Protein AF-A0A0M2SJK6-F1 (afdb_monomer)

pLDDT: mean 90.4, std 13.61, range [40.0, 98.69]

Solvent-accessible surface area (backbone atoms only — not comparable to full-atom values): 7845 Å² total; per-residue (Å²): 129,57,71,67,59,53,51,45,52,53,52,52,53,51,47,41,54,53,48,47,46,62,42,48,50,44,68,74,33,74,59,53,41,44,54,41,44,38,75,79,41,68,85,57,52,74,69,60,34,54,50,50,30,52,51,50,49,53,52,50,35,53,53,32,54,48,52,36,51,51,50,54,54,28,50,54,37,33,74,71,52,37,69,67,29,48,55,51,42,45,52,51,41,51,52,48,48,59,53,41,54,62,52,49,71,50,35,78,92,43,40,68,62,43,55,54,47,44,54,48,40,53,51,47,49,52,53,65,68,37,89,69,66,73,56,64,82,62,78,80,64,83,118

Structure (mmCIF, N/CA/C/O backbone):
data_AF-A0A0M2SJK6-F1
#
_entry.id   AF-A0A0M2SJK6-F1
#
loop_
_atom_site.group_PDB
_atom_site.id
_atom_site.type_symbol
_atom_site.label_atom_id
_atom_site.label_alt_id
_atom_site.label_comp_id
_atom_site.label_asym_id
_atom_site.label_entity_id
_atom_site.label_seq_id
_atom_site.pdbx_PDB_ins_code
_atom_site.Cartn_x
_atom_site.Cartn_y
_atom_site.Cartn_z
_atom_site.occupancy
_atom_site.B_iso_or_equiv
_atom_site.auth_seq_id
_atom_site.auth_comp_id
_atom_site.auth_asym_id
_atom_site.auth_atom_id
_atom_site.pdbx_PDB_model_num
ATOM 1 N N . MET A 1 1 ? -8.063 -8.377 25.171 1.00 64.81 1 MET A N 1
ATOM 2 C CA . MET A 1 1 ? -8.474 -7.518 24.033 1.00 64.81 1 MET A CA 1
ATOM 3 C C . MET A 1 1 ? -9.761 -8.060 23.431 1.00 64.81 1 MET A C 1
ATOM 5 O O . MET A 1 1 ? -9.846 -9.279 23.298 1.00 64.81 1 MET A O 1
ATOM 9 N N . PRO A 1 2 ? -10.730 -7.203 23.062 1.00 78.50 2 PRO A N 1
ATOM 10 C CA . PRO A 1 2 ? -11.916 -7.621 22.313 1.00 78.50 2 PRO A CA 1
ATOM 11 C C . PRO A 1 2 ? -11.537 -8.386 21.036 1.00 78.50 2 PRO A C 1
ATOM 13 O O . PRO A 1 2 ? -10.489 -8.118 20.441 1.00 78.50 2 PRO A O 1
ATOM 16 N N . ALA A 1 3 ? -12.373 -9.336 20.606 1.00 83.12 3 ALA A N 1
ATOM 17 C CA . ALA A 1 3 ? -12.139 -10.104 19.378 1.00 83.12 3 ALA A CA 1
ATOM 18 C C . ALA A 1 3 ? -11.994 -9.188 18.149 1.00 83.12 3 ALA A C 1
ATOM 20 O O . ALA A 1 3 ? -11.087 -9.384 17.343 1.00 83.12 3 ALA A O 1
ATOM 21 N N . SER A 1 4 ? -12.800 -8.124 18.088 1.00 85.19 4 SER A N 1
ATOM 22 C CA . SER A 1 4 ? -12.730 -7.091 17.053 1.00 85.19 4 SER A CA 1
ATOM 23 C C . SER A 1 4 ? -11.358 -6.411 16.994 1.00 85.19 4 SER A C 1
ATOM 25 O O . SER A 1 4 ? -10.816 -6.249 15.907 1.00 85.19 4 SER A O 1
ATOM 27 N N . SER A 1 5 ? -10.746 -6.092 18.139 1.00 87.38 5 SER A N 1
ATOM 28 C CA . SER A 1 5 ? -9.411 -5.474 18.190 1.00 87.38 5 SER A CA 1
ATOM 29 C C . SER A 1 5 ? -8.292 -6.391 17.731 1.00 87.38 5 SER A C 1
ATOM 31 O O . SER A 1 5 ? -7.356 -5.930 17.085 1.00 87.38 5 SER A O 1
ATOM 33 N N . ARG A 1 6 ? -8.386 -7.691 18.026 1.00 91.25 6 ARG A N 1
ATOM 34 C CA . ARG A 1 6 ? -7.435 -8.672 17.487 1.00 91.25 6 ARG A CA 1
ATOM 35 C C . ARG A 1 6 ? -7.571 -8.788 15.973 1.00 91.25 6 ARG A C 1
ATOM 37 O O . ARG A 1 6 ? -6.566 -8.715 15.276 1.00 91.25 6 ARG A O 1
ATOM 44 N N . LEU A 1 7 ? -8.803 -8.893 15.475 1.00 94.44 7 LEU A N 1
ATOM 45 C CA . LEU A 1 7 ? -9.073 -8.970 14.041 1.00 94.44 7 LEU A CA 1
ATOM 46 C C . LEU A 1 7 ? -8.592 -7.715 13.301 1.00 94.44 7 LEU A C 1
ATOM 48 O O . LEU A 1 7 ? -7.954 -7.842 12.261 1.00 94.44 7 LEU A O 1
ATOM 52 N N . PHE A 1 8 ? -8.824 -6.521 13.854 1.00 94.94 8 PHE A N 1
ATOM 53 C CA . PHE A 1 8 ? -8.324 -5.265 13.290 1.00 94.94 8 PHE A CA 1
ATOM 54 C C . PHE A 1 8 ? -6.798 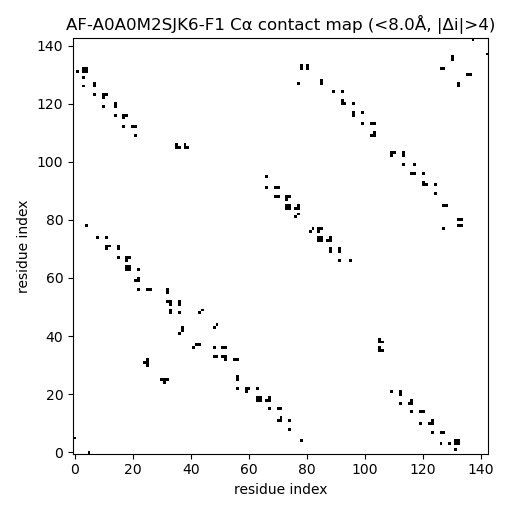-5.261 13.165 1.00 94.94 8 PHE A C 1
ATOM 56 O O . PHE A 1 8 ? -6.279 -4.959 12.096 1.00 94.94 8 PHE A O 1
ATOM 63 N N . ILE A 1 9 ? -6.077 -5.654 14.221 1.00 95.62 9 ILE A N 1
ATOM 64 C CA . ILE A 1 9 ? -4.608 -5.710 14.195 1.00 95.62 9 ILE A CA 1
ATOM 65 C C . ILE A 1 9 ? -4.114 -6.712 13.155 1.00 95.62 9 ILE A C 1
ATOM 67 O O . ILE A 1 9 ? -3.239 -6.374 12.365 1.00 95.62 9 ILE A O 1
ATOM 71 N N . ILE A 1 10 ? -4.681 -7.920 13.125 1.00 97.31 10 ILE A N 1
ATOM 72 C CA . ILE A 1 10 ? -4.303 -8.945 12.141 1.00 97.31 10 ILE A CA 1
ATOM 73 C C . ILE A 1 10 ? -4.538 -8.420 10.723 1.00 97.31 10 ILE A C 1
ATOM 75 O O . ILE A 1 10 ? -3.651 -8.500 9.881 1.00 97.31 10 ILE A O 1
ATOM 79 N N . THR A 1 11 ? -5.699 -7.815 10.478 1.00 97.50 11 THR A N 1
ATOM 80 C CA . THR A 1 11 ? -6.054 -7.258 9.168 1.00 97.50 11 THR A CA 1
ATOM 81 C C . THR A 1 11 ? -5.116 -6.110 8.773 1.00 97.50 11 THR A C 1
ATOM 83 O O . THR A 1 11 ? -4.688 -6.032 7.625 1.00 97.50 11 THR A O 1
ATOM 86 N N . ALA A 1 12 ? -4.726 -5.252 9.721 1.00 97.75 12 ALA A N 1
ATOM 87 C CA . ALA A 1 12 ? -3.771 -4.170 9.487 1.00 97.75 12 ALA A CA 1
ATOM 88 C C . ALA A 1 12 ? -2.369 -4.703 9.161 1.00 97.75 12 ALA A C 1
ATOM 90 O O . ALA A 1 12 ? -1.708 -4.180 8.268 1.00 97.75 12 ALA A O 1
ATOM 91 N N . LEU A 1 13 ? -1.926 -5.766 9.837 1.00 98.25 13 LEU A N 1
ATOM 92 C CA . LEU A 1 13 ? -0.658 -6.432 9.531 1.00 98.25 13 LEU A CA 1
ATOM 93 C C . LEU A 1 13 ? -0.682 -7.076 8.143 1.00 98.25 13 LEU A C 1
ATOM 95 O O . LEU A 1 13 ? 0.264 -6.899 7.381 1.00 98.25 13 LEU A O 1
ATOM 99 N N . VAL A 1 14 ? -1.773 -7.757 7.785 1.00 98.44 14 VAL A N 1
ATOM 100 C CA . VAL A 1 14 ? -1.964 -8.305 6.434 1.00 98.44 14 VAL A CA 1
ATOM 101 C C . VAL A 1 14 ? -1.895 -7.193 5.390 1.00 98.44 14 VAL A C 1
ATOM 103 O O . VAL A 1 14 ? -1.194 -7.349 4.397 1.00 98.44 14 VAL A O 1
ATOM 106 N N . LEU A 1 15 ? -2.539 -6.046 5.628 1.00 98.44 15 LEU A N 1
ATOM 107 C CA . LEU A 1 15 ? -2.453 -4.905 4.717 1.00 98.44 15 LEU A CA 1
ATOM 108 C C . LEU A 1 15 ? -1.015 -4.404 4.536 1.00 98.44 15 LEU A C 1
ATOM 110 O O . LEU A 1 15 ? -0.591 -4.136 3.416 1.00 98.44 15 LEU A O 1
ATOM 114 N N . ILE A 1 16 ? -0.262 -4.280 5.629 1.00 98.38 16 ILE A N 1
ATOM 115 C CA . ILE A 1 16 ? 1.140 -3.844 5.585 1.00 98.38 16 ILE A CA 1
ATOM 116 C C . ILE A 1 16 ? 1.980 -4.816 4.747 1.00 98.38 16 ILE A C 1
ATOM 118 O O . ILE A 1 16 ? 2.812 -4.374 3.958 1.00 98.38 16 ILE A O 1
ATOM 122 N N . LEU A 1 17 ? 1.740 -6.124 4.872 1.00 98.25 17 LEU A N 1
ATOM 123 C CA . LEU A 1 17 ? 2.398 -7.131 4.036 1.00 98.25 17 LEU A CA 1
ATOM 124 C C . LEU A 1 17 ? 1.982 -7.012 2.564 1.00 98.25 17 LEU A C 1
ATOM 126 O O . LEU A 1 17 ? 2.841 -7.078 1.689 1.00 98.25 17 LEU A O 1
ATOM 130 N N . LEU A 1 18 ? 0.697 -6.777 2.281 1.00 97.56 18 LEU A N 1
ATOM 131 C CA . LEU A 1 18 ? 0.210 -6.558 0.915 1.00 97.56 18 LEU A CA 1
ATOM 132 C C . LEU A 1 18 ? 0.857 -5.329 0.264 1.00 97.56 18 LEU A C 1
ATOM 134 O O . LEU A 1 18 ? 1.239 -5.396 -0.903 1.00 97.56 18 LEU A O 1
ATOM 138 N N . TYR A 1 19 ? 1.066 -4.240 1.010 1.00 97.44 19 TYR A N 1
ATOM 139 C CA . TYR A 1 19 ? 1.797 -3.076 0.500 1.00 97.44 19 TYR A CA 1
ATOM 140 C C . TYR A 1 19 ? 3.249 -3.387 0.127 1.00 97.44 19 TYR A C 1
ATOM 142 O O . TYR A 1 19 ? 3.791 -2.748 -0.770 1.00 97.44 19 TYR A O 1
ATOM 150 N N . ALA A 1 20 ? 3.889 -4.366 0.762 1.00 97.56 20 ALA A N 1
ATOM 151 C CA . ALA A 1 20 ? 5.250 -4.741 0.396 1.00 97.56 20 ALA A CA 1
ATOM 152 C C . ALA A 1 20 ? 5.316 -5.522 -0.929 1.00 97.56 20 ALA A C 1
ATOM 154 O O . ALA A 1 20 ? 6.359 -5.514 -1.579 1.00 97.56 20 ALA A O 1
ATOM 155 N N . LEU A 1 21 ? 4.226 -6.170 -1.360 1.00 96.38 21 LEU A N 1
ATOM 156 C CA . LEU A 1 21 ? 4.252 -7.071 -2.516 1.00 96.38 21 LEU A CA 1
ATOM 157 C C . LEU A 1 21 ? 4.639 -6.368 -3.817 1.00 96.38 21 LEU A C 1
ATOM 159 O O . LEU A 1 21 ? 5.531 -6.852 -4.503 1.00 96.38 21 LEU A O 1
ATOM 163 N N . VAL A 1 22 ? 4.028 -5.229 -4.159 1.00 94.56 22 VAL A N 1
ATOM 164 C CA . VAL A 1 22 ? 4.325 -4.547 -5.434 1.00 94.56 22 VAL A CA 1
ATOM 165 C C . VAL A 1 22 ? 5.789 -4.080 -5.510 1.00 94.56 22 VAL A C 1
ATOM 167 O O . VAL A 1 22 ? 6.454 -4.418 -6.491 1.00 94.56 22 VAL A O 1
ATOM 170 N N . PRO A 1 23 ? 6.350 -3.376 -4.504 1.00 95.94 23 PRO A N 1
ATOM 171 C CA . PRO A 1 23 ? 7.780 -3.072 -4.479 1.00 95.94 23 PRO A CA 1
ATOM 172 C C . PRO A 1 23 ? 8.663 -4.319 -4.587 1.00 95.94 23 PRO A C 1
ATOM 174 O O . PRO A 1 23 ? 9.612 -4.322 -5.365 1.00 95.94 23 PRO A O 1
ATOM 177 N N . LEU A 1 24 ? 8.340 -5.393 -3.856 1.00 97.19 24 LEU A N 1
ATOM 178 C CA . LEU A 1 24 ? 9.114 -6.636 -3.908 1.00 97.19 24 LEU A CA 1
ATOM 179 C C . LEU A 1 24 ? 9.065 -7.288 -5.292 1.00 97.19 24 LEU A C 1
ATOM 181 O O . LEU A 1 24 ? 10.099 -7.740 -5.770 1.00 97.19 24 LEU A O 1
ATOM 185 N N . MET A 1 25 ? 7.912 -7.282 -5.966 1.00 95.38 25 MET A N 1
ATOM 186 C CA . MET A 1 25 ? 7.789 -7.758 -7.347 1.00 95.38 25 MET A CA 1
ATOM 187 C C . MET A 1 25 ? 8.683 -6.952 -8.295 1.00 95.38 25 MET A C 1
ATOM 189 O O . MET A 1 25 ? 9.406 -7.538 -9.092 1.00 95.38 25 MET A O 1
ATOM 193 N N . LEU A 1 26 ? 8.686 -5.618 -8.182 1.00 95.00 26 LEU A N 1
ATOM 194 C CA . LEU A 1 26 ? 9.513 -4.741 -9.022 1.00 95.00 26 LEU A CA 1
ATOM 195 C C . LEU A 1 26 ? 11.023 -4.849 -8.743 1.00 95.00 26 LEU A C 1
ATOM 197 O O . LEU A 1 26 ? 11.837 -4.531 -9.613 1.00 95.00 26 LEU A O 1
ATOM 201 N N . LEU A 1 27 ? 11.401 -5.231 -7.521 1.00 94.19 27 LEU A N 1
ATOM 202 C CA . LEU A 1 27 ? 12.793 -5.464 -7.132 1.00 94.19 27 LEU A CA 1
ATOM 203 C C . LEU A 1 27 ? 13.273 -6.867 -7.524 1.00 94.19 27 LEU A C 1
ATOM 205 O O . LEU A 1 27 ? 14.435 -7.020 -7.887 1.00 94.19 27 LEU A O 1
ATOM 209 N N . ALA A 1 28 ? 12.394 -7.870 -7.457 1.00 95.38 28 ALA A N 1
ATOM 210 C CA . ALA A 1 28 ? 12.703 -9.254 -7.808 1.00 95.38 28 ALA A CA 1
ATOM 211 C C . ALA A 1 28 ? 12.736 -9.486 -9.325 1.00 95.38 28 ALA A C 1
ATOM 213 O O . ALA A 1 28 ? 13.558 -10.264 -9.802 1.00 95.38 28 ALA A O 1
ATOM 214 N N . ASP A 1 29 ? 11.871 -8.802 -10.078 1.00 93.75 29 ASP A N 1
ATOM 215 C CA . ASP A 1 29 ? 11.847 -8.837 -11.538 1.00 93.75 29 ASP A CA 1
ATOM 216 C C . ASP A 1 29 ? 12.226 -7.463 -12.095 1.00 93.75 29 ASP A C 1
ATOM 218 O O . ASP A 1 29 ? 11.431 -6.516 -12.128 1.00 93.75 29 ASP A O 1
ATOM 222 N N . SER A 1 30 ? 13.476 -7.354 -12.550 1.00 81.62 30 SER A N 1
ATOM 223 C CA . SER A 1 30 ? 14.000 -6.107 -13.091 1.00 81.62 30 SER A CA 1
ATOM 224 C C . SER A 1 30 ? 13.270 -5.651 -14.358 1.00 81.62 30 SER A C 1
ATOM 226 O O . SER A 1 30 ? 13.189 -4.436 -14.562 1.00 81.62 30 SER A O 1
ATOM 228 N N . SER A 1 31 ? 12.707 -6.589 -15.129 1.00 92.81 31 SER A N 1
ATOM 229 C CA . SER A 1 31 ? 12.037 -6.378 -16.419 1.00 92.81 31 SER A CA 1
ATOM 230 C C . SER A 1 31 ? 10.552 -6.026 -16.292 1.00 92.81 31 SER A C 1
ATOM 232 O O . SER A 1 31 ? 9.966 -5.441 -17.208 1.00 92.81 31 SER A O 1
ATOM 234 N N . LEU A 1 32 ? 9.935 -6.311 -15.140 1.00 93.94 32 LEU A N 1
ATOM 235 C CA . LEU A 1 32 ? 8.527 -6.000 -14.889 1.00 93.94 32 LEU A CA 1
ATOM 236 C C . LEU A 1 32 ? 8.252 -4.496 -15.010 1.00 93.94 32 LEU A C 1
ATOM 238 O O . LEU A 1 32 ? 7.286 -4.092 -15.655 1.00 93.94 32 LEU A O 1
ATOM 242 N N . ALA A 1 33 ? 9.113 -3.660 -14.423 1.00 93.31 33 ALA A N 1
ATOM 243 C CA . ALA A 1 33 ? 8.978 -2.205 -14.508 1.00 93.31 33 ALA A CA 1
ATOM 244 C C . ALA A 1 33 ? 9.017 -1.716 -15.964 1.00 93.31 33 ALA A C 1
ATOM 246 O O . ALA A 1 33 ? 8.160 -0.935 -16.371 1.00 93.31 33 ALA A O 1
ATOM 247 N N . GLU A 1 34 ? 9.973 -2.212 -16.752 1.00 94.44 34 GLU A N 1
ATOM 248 C CA . GLU A 1 34 ? 10.118 -1.867 -18.170 1.00 94.44 34 GLU A CA 1
ATOM 249 C C . GLU A 1 34 ? 8.888 -2.306 -18.968 1.00 94.44 34 GLU A C 1
ATOM 251 O O . GLU A 1 34 ? 8.321 -1.505 -19.705 1.00 94.44 34 GLU A O 1
ATOM 256 N N . THR A 1 35 ? 8.397 -3.525 -18.736 1.00 94.31 35 THR A N 1
ATOM 257 C CA . THR A 1 35 ? 7.191 -4.061 -19.386 1.00 94.31 35 THR A CA 1
ATOM 258 C C . THR A 1 35 ? 5.957 -3.196 -19.108 1.00 94.31 35 THR A C 1
ATOM 260 O O . THR A 1 35 ? 5.194 -2.867 -20.019 1.00 94.31 35 THR A O 1
ATOM 263 N N . LEU A 1 36 ? 5.756 -2.791 -17.849 1.00 93.25 36 LEU A N 1
ATOM 264 C CA . LEU A 1 36 ? 4.633 -1.934 -17.454 1.00 93.25 36 LEU A CA 1
ATOM 265 C C . LEU A 1 36 ? 4.745 -0.520 -18.048 1.00 93.25 36 LEU A C 1
ATOM 267 O O . LEU A 1 36 ? 3.730 0.073 -18.426 1.00 93.25 36 LEU A O 1
ATOM 271 N N . ILE A 1 37 ? 5.966 0.014 -18.152 1.00 93.69 37 ILE A N 1
ATOM 272 C CA . ILE A 1 37 ? 6.233 1.314 -18.778 1.00 93.69 37 ILE A CA 1
ATOM 273 C C . ILE A 1 37 ? 5.968 1.236 -20.282 1.00 93.69 37 ILE A C 1
ATOM 275 O O . ILE A 1 37 ? 5.167 2.019 -20.785 1.00 93.69 37 ILE A O 1
ATOM 279 N N . MET A 1 38 ? 6.556 0.265 -20.985 1.00 94.69 38 MET A N 1
ATOM 280 C CA . MET A 1 38 ? 6.432 0.109 -22.439 1.00 94.69 38 MET A CA 1
ATOM 281 C C . MET A 1 38 ? 4.986 -0.096 -22.894 1.00 94.69 38 MET A C 1
ATOM 283 O O . MET A 1 38 ? 4.619 0.338 -23.981 1.00 94.69 38 MET A O 1
ATOM 287 N N . LYS A 1 39 ? 4.126 -0.686 -22.054 1.00 90.75 39 LYS A N 1
ATOM 288 C CA . LYS A 1 39 ? 2.686 -0.786 -22.333 1.00 90.75 39 LYS A CA 1
ATOM 289 C C . LYS A 1 39 ? 2.019 0.585 -22.514 1.00 90.75 39 LYS A C 1
ATOM 291 O O . LYS A 1 39 ? 1.085 0.708 -23.299 1.00 90.75 39 LYS A O 1
ATOM 296 N N . ASN A 1 40 ? 2.463 1.590 -21.762 1.00 89.38 40 ASN A N 1
ATOM 297 C CA . ASN A 1 40 ? 1.874 2.932 -21.757 1.00 89.38 40 ASN A CA 1
ATOM 298 C C . ASN A 1 40 ? 2.726 3.958 -22.520 1.00 89.38 40 ASN A C 1
ATOM 300 O O . ASN A 1 40 ? 2.231 5.035 -22.843 1.00 89.38 40 ASN A O 1
ATOM 304 N N . ARG A 1 41 ? 4.005 3.641 -22.748 1.00 92.44 41 ARG A N 1
ATOM 305 C CA . ARG A 1 41 ? 5.032 4.488 -23.365 1.00 92.44 41 ARG A CA 1
ATOM 306 C C . ARG A 1 41 ? 5.955 3.655 -24.273 1.00 92.44 41 ARG A C 1
ATOM 308 O O . ARG A 1 41 ? 7.133 3.492 -23.948 1.00 92.44 41 ARG A O 1
ATOM 315 N N . PRO A 1 42 ? 5.434 3.063 -25.363 1.00 93.38 42 PRO A N 1
ATOM 316 C CA . PRO A 1 42 ? 6.213 2.193 -26.251 1.00 93.38 42 PRO A CA 1
ATOM 317 C C . PRO A 1 42 ? 7.345 2.920 -26.991 1.00 93.38 42 PRO A C 1
ATOM 319 O O . PRO A 1 42 ? 8.237 2.272 -27.528 1.00 93.38 42 PRO A O 1
ATOM 322 N N . GLU A 1 43 ? 7.313 4.252 -27.030 1.00 95.38 43 GLU A N 1
ATOM 323 C CA . GLU A 1 43 ? 8.342 5.100 -27.626 1.00 95.38 43 GLU A CA 1
ATOM 324 C C . GLU A 1 43 ? 9.660 5.129 -26.835 1.00 95.38 43 GLU A C 1
ATOM 326 O O . GLU A 1 43 ? 10.707 5.435 -27.404 1.00 95.38 43 GLU A O 1
ATOM 331 N N . LEU A 1 44 ? 9.628 4.809 -25.535 1.00 93.94 44 LEU A N 1
ATOM 332 C CA . LEU A 1 44 ? 10.816 4.836 -24.684 1.00 93.94 44 LEU A CA 1
ATOM 333 C C . LEU A 1 44 ? 11.728 3.646 -24.986 1.00 93.94 44 LEU A C 1
ATOM 335 O O . LEU A 1 44 ? 11.287 2.497 -25.019 1.00 93.94 44 LEU A O 1
ATOM 339 N N . SER A 1 45 ? 13.026 3.908 -25.136 1.00 94.31 45 SER A N 1
ATOM 340 C CA . SER A 1 45 ? 14.022 2.864 -25.388 1.00 94.31 45 SER A CA 1
ATOM 341 C C . SER A 1 45 ? 15.383 3.202 -24.772 1.00 94.31 45 SER A C 1
ATOM 343 O O . SER A 1 45 ? 15.620 4.313 -24.294 1.00 94.31 45 SER A O 1
ATOM 345 N N . GLY A 1 46 ? 16.280 2.212 -24.732 1.00 94.06 46 GLY A N 1
ATOM 346 C CA . GLY A 1 46 ? 17.661 2.394 -24.280 1.00 94.06 46 GLY A CA 1
ATOM 347 C C . GLY A 1 46 ? 17.773 3.001 -22.876 1.00 94.06 46 GLY A C 1
ATOM 348 O O . GLY A 1 46 ? 17.157 2.524 -21.922 1.00 94.06 46 GLY A O 1
ATOM 349 N N . SER A 1 47 ? 18.576 4.059 -22.747 1.00 95.44 47 SER A N 1
ATOM 350 C CA . SER A 1 47 ? 18.854 4.723 -21.468 1.00 95.44 47 SER A CA 1
ATOM 351 C C . SER A 1 47 ? 17.633 5.406 -20.850 1.00 95.44 47 SER A C 1
ATOM 353 O O . SER A 1 47 ? 17.529 5.471 -19.626 1.00 95.44 47 SER A O 1
ATOM 355 N N . GLU A 1 48 ? 16.701 5.903 -21.667 1.00 96.31 48 GLU A N 1
ATOM 356 C CA . GLU A 1 48 ? 15.492 6.576 -21.174 1.00 96.31 48 GLU A CA 1
ATOM 357 C C . GLU A 1 48 ? 14.560 5.582 -20.478 1.00 96.31 48 GLU A C 1
ATOM 359 O O . GLU A 1 48 ? 14.062 5.855 -19.384 1.00 96.31 48 GLU A O 1
ATOM 364 N N . LEU A 1 49 ? 14.387 4.395 -21.070 1.00 95.88 49 LEU A N 1
ATOM 365 C CA . LEU A 1 49 ? 13.599 3.316 -20.479 1.00 95.88 49 LEU A CA 1
ATOM 366 C C . LEU A 1 49 ? 14.222 2.820 -19.167 1.00 95.88 49 LEU A C 1
ATOM 368 O O . LEU A 1 49 ? 13.512 2.662 -18.173 1.00 95.88 49 LEU A O 1
ATOM 372 N N . GLN A 1 50 ? 15.546 2.640 -19.132 1.00 95.19 50 GLN A N 1
ATOM 373 C CA . GLN A 1 50 ? 16.259 2.229 -17.917 1.00 95.19 50 GLN A CA 1
ATOM 374 C C . GLN A 1 50 ? 16.104 3.257 -16.792 1.00 95.19 50 GLN A C 1
ATOM 376 O O . GLN A 1 50 ? 15.793 2.896 -15.654 1.00 95.19 50 GLN A O 1
ATOM 381 N N . PHE A 1 51 ? 16.267 4.546 -17.106 1.00 95.81 51 PHE A N 1
ATOM 382 C CA . PHE A 1 51 ? 16.060 5.620 -16.139 1.00 95.81 51 PHE A CA 1
ATOM 383 C C . PHE A 1 51 ? 14.620 5.628 -15.612 1.00 95.81 51 PHE A C 1
ATOM 385 O O . PHE A 1 51 ? 14.409 5.653 -14.397 1.00 95.81 51 PHE A O 1
ATOM 392 N N . ALA A 1 52 ? 13.628 5.542 -16.504 1.00 95.88 52 ALA A N 1
ATOM 393 C CA . ALA A 1 52 ? 12.220 5.500 -16.126 1.00 95.88 52 ALA A CA 1
ATOM 394 C C . ALA A 1 52 ? 11.900 4.287 -15.236 1.00 95.88 52 ALA A C 1
ATOM 396 O O . ALA A 1 52 ? 11.210 4.431 -14.226 1.00 95.88 52 ALA A O 1
ATOM 397 N N . ALA A 1 53 ? 12.446 3.109 -15.548 1.00 96.00 53 ALA A N 1
ATOM 398 C CA . ALA A 1 53 ? 12.270 1.903 -14.745 1.00 96.00 53 ALA A CA 1
ATOM 399 C C . ALA A 1 53 ? 12.842 2.062 -13.329 1.00 96.00 53 ALA A C 1
ATOM 401 O O . ALA A 1 53 ? 12.178 1.705 -12.353 1.00 96.00 53 ALA A O 1
ATOM 402 N N . VAL A 1 54 ? 14.039 2.640 -13.189 1.00 96.56 54 VAL A N 1
ATOM 403 C CA . VAL A 1 54 ? 14.638 2.937 -11.877 1.00 96.56 54 VAL A CA 1
ATOM 404 C C . VAL A 1 54 ? 13.797 3.959 -11.110 1.00 96.56 54 VAL A C 1
ATOM 406 O O . VAL A 1 54 ? 13.486 3.737 -9.938 1.00 96.56 54 VAL A O 1
ATOM 409 N N . ALA A 1 55 ? 13.369 5.040 -11.765 1.00 95.88 55 ALA A N 1
ATOM 410 C CA . ALA A 1 55 ? 12.534 6.066 -11.149 1.00 95.88 55 ALA A CA 1
ATOM 411 C C . ALA A 1 55 ? 11.202 5.490 -10.640 1.00 95.88 55 ALA A C 1
ATOM 413 O O . ALA A 1 55 ? 10.821 5.742 -9.496 1.00 95.88 55 ALA A O 1
ATOM 414 N N . VAL A 1 56 ? 10.530 4.654 -11.441 1.00 94.81 56 VAL A N 1
ATOM 415 C CA . VAL A 1 56 ? 9.291 3.967 -11.049 1.00 94.81 56 VAL A CA 1
ATOM 416 C C . VAL A 1 56 ? 9.526 3.045 -9.855 1.00 94.81 56 VAL A C 1
ATOM 418 O O . VAL A 1 56 ? 8.728 3.073 -8.918 1.00 94.81 56 VAL A O 1
ATOM 421 N N . LYS A 1 57 ? 10.618 2.269 -9.834 1.00 96.12 57 LYS A N 1
ATOM 422 C CA . LYS A 1 57 ? 10.966 1.399 -8.695 1.00 96.12 57 LYS A CA 1
ATOM 423 C C . LYS A 1 57 ? 11.143 2.203 -7.409 1.00 96.12 57 LYS A C 1
ATOM 4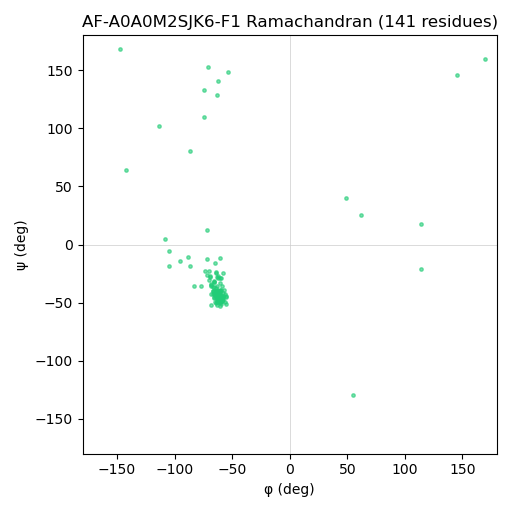25 O O . LYS A 1 57 ? 10.534 1.862 -6.394 1.00 96.12 57 LYS A O 1
ATOM 430 N N . ILE A 1 58 ? 11.925 3.283 -7.454 1.00 97.06 58 ILE A N 1
ATOM 431 C CA . ILE A 1 58 ? 12.187 4.143 -6.291 1.00 97.06 58 ILE A CA 1
ATOM 432 C C . ILE A 1 58 ? 10.891 4.796 -5.810 1.00 97.06 58 ILE A C 1
ATOM 434 O O . ILE A 1 58 ? 10.541 4.673 -4.637 1.00 97.06 58 ILE A O 1
ATOM 438 N N . PHE A 1 59 ? 10.154 5.445 -6.714 1.00 95.62 59 PHE A N 1
ATOM 439 C CA . PHE A 1 59 ? 8.917 6.145 -6.378 1.00 95.62 59 PHE A CA 1
ATOM 440 C C . PHE A 1 59 ? 7.868 5.191 -5.796 1.00 95.62 59 PHE A C 1
ATOM 442 O O . PHE A 1 59 ? 7.316 5.450 -4.726 1.00 95.62 59 PHE A O 1
ATOM 449 N N . THR A 1 60 ? 7.643 4.050 -6.455 1.00 95.19 60 THR A N 1
ATOM 450 C CA . THR A 1 60 ? 6.699 3.025 -5.992 1.00 95.19 60 THR A CA 1
ATOM 451 C C . THR A 1 60 ? 7.089 2.527 -4.607 1.00 95.19 60 THR A C 1
ATOM 453 O O . THR A 1 60 ? 6.246 2.496 -3.712 1.00 95.19 60 THR A O 1
ATOM 456 N N . THR A 1 61 ? 8.365 2.200 -4.397 1.00 97.12 61 THR A N 1
ATOM 457 C CA . THR A 1 61 ? 8.865 1.733 -3.098 1.00 97.12 61 THR A CA 1
ATOM 458 C C . THR A 1 61 ? 8.649 2.781 -2.008 1.00 97.12 61 THR A C 1
ATOM 460 O O . THR A 1 61 ? 8.103 2.461 -0.954 1.00 97.12 61 THR A O 1
ATOM 463 N N . ALA A 1 62 ? 8.997 4.043 -2.267 1.00 97.88 62 ALA A N 1
ATOM 464 C CA . ALA A 1 62 ? 8.843 5.129 -1.303 1.00 97.88 62 ALA A CA 1
ATOM 465 C C . ALA A 1 62 ? 7.377 5.344 -0.888 1.00 97.88 62 ALA A C 1
ATOM 467 O O . ALA A 1 62 ? 7.081 5.443 0.303 1.00 97.88 62 ALA A O 1
ATOM 468 N N . ILE A 1 63 ? 6.451 5.359 -1.852 1.00 96.69 63 ILE A N 1
ATOM 469 C CA . ILE A 1 63 ? 5.017 5.518 -1.577 1.00 96.69 63 ILE A CA 1
ATOM 470 C C . ILE A 1 63 ? 4.472 4.345 -0.755 1.00 96.69 63 ILE A C 1
ATOM 472 O O . ILE A 1 63 ? 3.738 4.561 0.210 1.00 96.69 63 ILE A O 1
ATOM 476 N N . HIS A 1 64 ? 4.851 3.107 -1.079 1.00 97.12 64 HIS A N 1
ATOM 477 C CA . HIS A 1 64 ? 4.389 1.942 -0.320 1.00 97.12 64 HIS A CA 1
ATOM 478 C C . HIS A 1 64 ? 4.953 1.938 1.104 1.00 97.12 64 HIS A C 1
ATOM 480 O O . HIS A 1 64 ? 4.195 1.723 2.048 1.00 97.12 64 HIS A O 1
ATOM 486 N N . LEU A 1 65 ? 6.237 2.266 1.291 1.00 98.25 65 LEU A N 1
ATOM 487 C CA . LEU A 1 65 ? 6.834 2.401 2.624 1.00 98.25 65 LEU A CA 1
ATOM 488 C C . LEU A 1 65 ? 6.143 3.488 3.457 1.00 98.25 65 LEU A C 1
ATOM 490 O O . LEU A 1 65 ? 5.888 3.283 4.646 1.00 98.25 65 LEU A O 1
ATOM 494 N N . LEU A 1 66 ? 5.778 4.614 2.837 1.00 98.25 66 LEU A N 1
ATOM 495 C CA . LEU A 1 66 ? 4.999 5.661 3.492 1.00 98.25 66 LEU A CA 1
ATOM 496 C C . LEU A 1 66 ? 3.637 5.131 3.962 1.00 98.25 66 LEU A C 1
ATOM 498 O O . LEU A 1 66 ? 3.284 5.302 5.129 1.00 98.25 66 LEU A O 1
ATOM 502 N N . PHE A 1 67 ? 2.885 4.449 3.093 1.00 98.06 67 PHE A N 1
ATOM 503 C CA . PHE A 1 67 ? 1.590 3.872 3.465 1.00 98.06 67 PHE A CA 1
ATOM 504 C C . PHE A 1 67 ? 1.712 2.779 4.529 1.00 98.06 67 PHE A C 1
ATOM 506 O O . PHE A 1 67 ? 0.873 2.729 5.431 1.00 98.06 67 PHE A O 1
ATOM 513 N N . MET A 1 68 ? 2.756 1.947 4.486 1.00 98.50 68 MET A N 1
ATOM 514 C CA . MET A 1 68 ? 3.054 0.962 5.530 1.00 98.50 68 MET A CA 1
ATOM 515 C C . MET A 1 68 ? 3.294 1.648 6.878 1.00 98.50 68 MET A C 1
ATOM 517 O O . MET A 1 68 ? 2.660 1.287 7.870 1.00 98.50 68 MET A O 1
ATOM 521 N N . GLY A 1 69 ? 4.153 2.671 6.909 1.00 98.62 69 GLY A N 1
ATOM 522 C CA . GLY A 1 69 ? 4.474 3.427 8.119 1.00 98.62 69 GLY A CA 1
ATOM 523 C C . GLY A 1 69 ? 3.259 4.148 8.704 1.00 98.62 69 GLY A C 1
ATOM 524 O O . GLY A 1 69 ? 2.965 3.999 9.892 1.00 98.62 69 GLY A O 1
ATOM 525 N N . LEU A 1 70 ? 2.504 4.869 7.866 1.00 98.56 70 LEU A N 1
ATOM 526 C CA . LEU A 1 70 ? 1.275 5.553 8.277 1.00 98.56 70 LEU A CA 1
ATOM 527 C C . LEU A 1 70 ? 0.226 4.564 8.787 1.00 98.56 70 LEU A C 1
ATOM 529 O O . LEU A 1 70 ? -0.354 4.787 9.847 1.00 98.56 70 LEU A O 1
ATOM 533 N N . THR A 1 71 ? 0.008 3.455 8.078 1.00 98.38 71 THR A N 1
ATOM 534 C CA . THR A 1 71 ? -0.967 2.433 8.480 1.00 98.38 71 THR A CA 1
ATOM 535 C C . THR A 1 71 ? -0.574 1.804 9.809 1.00 98.38 71 THR A C 1
ATOM 537 O O . THR A 1 71 ? -1.422 1.702 10.695 1.00 98.38 71 THR A O 1
ATOM 540 N N . ALA A 1 72 ? 0.697 1.440 9.997 1.00 98.56 72 ALA A N 1
ATOM 541 C CA . ALA A 1 72 ? 1.190 0.881 11.253 1.00 98.56 72 ALA A CA 1
ATOM 542 C C . ALA A 1 72 ? 1.004 1.867 12.415 1.00 98.56 72 ALA A C 1
ATOM 544 O O . ALA A 1 72 ? 0.380 1.540 13.429 1.00 98.56 72 ALA A O 1
ATOM 545 N N . TRP A 1 73 ? 1.488 3.099 12.250 1.00 98.69 73 TRP A N 1
ATOM 546 C CA . TRP A 1 73 ? 1.434 4.122 13.289 1.00 98.69 73 TRP A CA 1
ATOM 547 C C . TRP A 1 73 ? -0.003 4.506 13.659 1.00 98.69 73 TRP A C 1
ATOM 549 O O . TRP A 1 73 ? -0.368 4.500 14.839 1.00 98.69 73 TRP A O 1
ATOM 559 N N . LEU A 1 74 ? -0.848 4.785 12.664 1.00 98.06 74 LEU A N 1
ATOM 560 C CA . LEU A 1 74 ? -2.238 5.170 12.891 1.00 98.06 74 LEU A CA 1
ATOM 561 C C . LEU A 1 74 ? -3.070 4.008 13.438 1.00 98.06 74 LEU A C 1
ATOM 563 O O . LEU A 1 74 ? -3.915 4.243 14.299 1.00 98.06 74 LEU A O 1
ATOM 567 N N . SER A 1 75 ? -2.799 2.761 13.036 1.00 96.50 75 SER A N 1
ATOM 568 C CA . SER A 1 75 ? -3.448 1.578 13.623 1.00 96.50 75 SER A CA 1
ATOM 569 C C . SER A 1 75 ? -3.112 1.436 15.108 1.00 96.50 75 SER A C 1
ATOM 571 O O . SER A 1 75 ? -4.013 1.230 15.923 1.00 96.50 75 SER A O 1
ATOM 573 N N . ILE A 1 76 ? -1.844 1.630 15.497 1.00 95.94 76 ILE A N 1
ATOM 574 C CA . ILE A 1 76 ? -1.432 1.643 16.911 1.00 95.94 76 ILE A CA 1
ATOM 575 C C . ILE A 1 76 ? -2.176 2.747 17.676 1.00 95.94 76 ILE A C 1
ATOM 577 O O . ILE A 1 76 ? -2.707 2.503 18.763 1.00 95.94 76 ILE A O 1
ATOM 581 N N . MET A 1 77 ? -2.254 3.959 17.120 1.00 95.69 77 MET A N 1
ATOM 582 C CA . MET A 1 77 ? -2.942 5.082 17.768 1.00 95.69 77 MET A CA 1
ATOM 583 C C . MET A 1 77 ? -4.463 4.887 17.846 1.00 95.69 77 MET A C 1
ATOM 585 O O . MET A 1 77 ? -5.076 5.250 18.854 1.00 95.69 77 MET A O 1
ATOM 589 N N . ALA A 1 78 ? -5.069 4.262 16.836 1.00 93.38 78 ALA A N 1
ATOM 590 C CA . ALA A 1 78 ? -6.482 3.899 16.832 1.00 93.38 78 ALA A CA 1
ATOM 591 C C . ALA A 1 78 ? -6.796 2.852 17.914 1.00 93.38 78 ALA A C 1
ATOM 593 O O . ALA A 1 78 ? -7.754 3.025 18.670 1.00 93.38 78 ALA A O 1
ATOM 594 N N . VAL A 1 79 ? -5.949 1.825 18.073 1.00 91.81 79 VAL A N 1
ATOM 595 C CA . VAL A 1 79 ? -6.063 0.832 19.160 1.00 91.81 79 VAL A CA 1
ATOM 596 C C . VAL A 1 79 ? -5.892 1.486 20.535 1.00 91.81 79 VAL A C 1
ATOM 598 O O . VAL A 1 79 ? -6.615 1.152 21.473 1.00 91.81 79 VAL A O 1
ATOM 601 N N . ARG A 1 80 ? -5.021 2.498 20.649 1.00 90.50 80 ARG A N 1
ATOM 602 C CA . ARG A 1 80 ? -4.891 3.370 21.837 1.00 90.50 80 ARG A CA 1
ATOM 603 C C . ARG A 1 80 ? -6.059 4.357 22.018 1.00 90.50 80 ARG A C 1
ATOM 605 O O . ARG A 1 80 ? -5.960 5.280 22.823 1.00 90.50 80 ARG A O 1
ATOM 612 N N . ARG A 1 81 ? -7.166 4.175 21.290 1.00 88.19 81 ARG A N 1
ATOM 613 C CA . ARG A 1 81 ? -8.418 4.948 21.379 1.00 88.19 81 ARG A CA 1
ATOM 614 C C . ARG A 1 81 ? -8.280 6.440 21.060 1.00 88.19 81 ARG A C 1
ATOM 616 O O . ARG A 1 81 ? -9.103 7.250 21.486 1.00 88.19 81 ARG A O 1
ATOM 623 N N . ARG A 1 82 ? -7.276 6.837 20.272 1.00 91.31 82 ARG A N 1
ATOM 624 C CA . ARG A 1 82 ? -7.170 8.219 19.786 1.00 91.31 82 ARG A CA 1
ATOM 625 C C . ARG A 1 82 ? -8.204 8.452 18.679 1.00 91.31 82 ARG A C 1
ATOM 627 O O . ARG A 1 82 ? -8.067 7.924 17.580 1.00 91.31 82 ARG A O 1
ATOM 634 N N . LYS A 1 83 ? -9.240 9.256 18.959 1.00 90.06 83 LYS A N 1
ATOM 635 C CA . LYS A 1 83 ? -10.341 9.534 18.009 1.00 90.06 83 LYS A CA 1
ATOM 636 C C . LYS A 1 83 ? -9.842 10.104 16.675 1.00 90.06 83 LYS A C 1
ATOM 638 O O . LYS A 1 83 ? -10.272 9.642 15.624 1.00 90.06 83 LYS A O 1
ATOM 643 N N . TRP A 1 84 ? -8.883 11.033 16.717 1.00 95.19 84 TRP A N 1
ATOM 644 C CA . TRP A 1 84 ? -8.286 11.622 15.513 1.00 95.19 84 TRP A CA 1
ATOM 645 C C . TRP A 1 84 ? -7.595 10.575 14.624 1.00 95.19 84 TRP A C 1
ATOM 647 O O . TRP A 1 84 ? -7.657 10.680 13.404 1.00 95.19 84 TRP A O 1
ATOM 657 N N . ALA A 1 85 ? -7.001 9.530 15.215 1.00 95.81 85 ALA A N 1
ATOM 658 C CA . ALA A 1 85 ? -6.303 8.489 14.466 1.00 95.81 85 ALA A CA 1
ATOM 659 C C . ALA A 1 85 ? -7.271 7.608 13.668 1.00 95.81 85 ALA A C 1
ATOM 661 O O . ALA A 1 85 ? -6.916 7.150 12.590 1.00 95.81 85 ALA A O 1
ATOM 662 N N . ARG A 1 86 ? -8.511 7.415 14.146 1.00 94.25 86 ARG A N 1
ATOM 663 C CA . ARG A 1 86 ? -9.552 6.693 13.390 1.00 94.25 86 ARG A CA 1
ATOM 664 C C . ARG A 1 86 ? -9.942 7.459 12.125 1.00 94.25 86 ARG A C 1
ATOM 666 O O . ARG A 1 86 ? -10.024 6.878 11.047 1.00 94.25 86 ARG A O 1
ATOM 673 N N . ILE A 1 87 ? -10.135 8.770 12.251 1.00 96.81 87 ILE A N 1
ATOM 674 C CA . ILE A 1 87 ? -10.469 9.642 11.118 1.00 96.81 87 ILE A CA 1
ATOM 675 C C . ILE A 1 87 ? -9.298 9.683 10.130 1.00 96.81 87 ILE A C 1
ATOM 677 O O . ILE A 1 87 ? -9.489 9.421 8.946 1.00 96.81 87 ILE A O 1
ATOM 681 N N . ALA A 1 88 ? -8.080 9.924 10.624 1.00 98.12 88 ALA A N 1
ATOM 682 C CA . ALA A 1 88 ? -6.878 9.966 9.795 1.00 98.12 88 ALA A CA 1
ATOM 683 C C . ALA A 1 88 ? -6.617 8.632 9.079 1.00 98.12 88 ALA A C 1
ATOM 685 O O . ALA A 1 88 ? -6.350 8.630 7.882 1.00 98.12 88 ALA A O 1
ATOM 686 N N . LEU A 1 89 ? -6.750 7.495 9.771 1.00 97.88 89 LEU A N 1
ATOM 687 C CA . LEU A 1 89 ? -6.585 6.178 9.154 1.00 97.88 89 LEU A CA 1
ATOM 688 C C . LEU A 1 89 ? -7.657 5.915 8.095 1.00 97.88 89 LEU A C 1
ATOM 690 O O . LEU A 1 89 ? -7.331 5.404 7.033 1.00 97.88 89 LEU A O 1
ATOM 694 N N . THR A 1 90 ? -8.909 6.310 8.343 1.00 98.12 90 THR A N 1
ATOM 695 C CA . THR A 1 90 ? -9.974 6.216 7.330 1.00 98.12 90 THR A CA 1
ATOM 696 C C . THR A 1 90 ? -9.598 7.016 6.084 1.00 98.12 90 THR A C 1
ATOM 698 O O . THR A 1 90 ? -9.673 6.489 4.982 1.00 98.12 90 THR A O 1
ATOM 701 N N . ALA A 1 91 ? -9.128 8.256 6.249 1.00 98.31 91 ALA A N 1
ATOM 702 C CA . ALA A 1 91 ? -8.700 9.090 5.129 1.00 98.31 91 ALA A CA 1
ATOM 703 C C . ALA A 1 91 ? -7.521 8.469 4.361 1.00 98.31 91 ALA A C 1
ATOM 705 O O . ALA A 1 91 ? -7.565 8.399 3.136 1.00 98.31 91 ALA A O 1
ATOM 706 N N . VAL A 1 92 ? -6.503 7.967 5.068 1.00 98.19 92 VAL A N 1
ATOM 707 C CA . VAL A 1 92 ? -5.345 7.290 4.460 1.00 98.19 92 VAL A CA 1
ATOM 708 C C . VAL A 1 92 ? -5.775 6.052 3.674 1.00 98.19 92 VAL A C 1
ATOM 710 O O . VAL A 1 92 ? -5.340 5.889 2.538 1.00 98.19 92 VAL A O 1
ATOM 713 N N .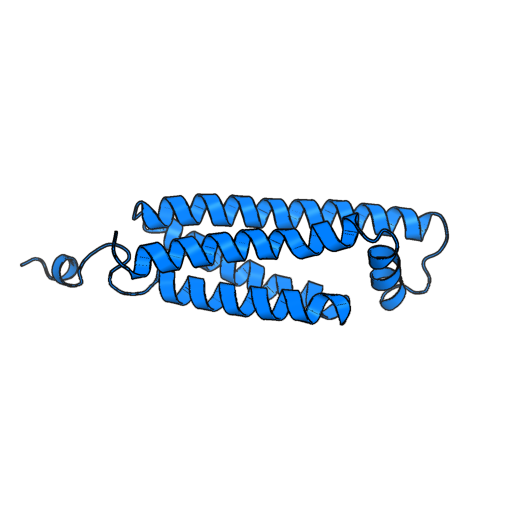 LEU A 1 93 ? -6.640 5.207 4.242 1.00 98.06 93 LEU A N 1
ATOM 714 C CA . LEU A 1 93 ? -7.150 4.012 3.566 1.00 98.06 93 LEU A CA 1
ATOM 715 C C . LEU A 1 93 ? -7.969 4.383 2.326 1.00 98.06 93 LEU A C 1
ATOM 717 O O . LEU A 1 93 ? -7.747 3.797 1.274 1.00 98.06 93 LEU A O 1
ATOM 721 N N . SER A 1 94 ? -8.832 5.398 2.408 1.00 97.88 94 SER A N 1
ATOM 722 C CA . SER A 1 94 ? -9.590 5.886 1.251 1.00 97.88 94 SER A CA 1
ATOM 723 C C . SER A 1 94 ? -8.674 6.417 0.147 1.00 97.88 94 SER A C 1
ATOM 725 O O . SER A 1 94 ? -8.834 6.042 -1.011 1.00 97.88 94 SER A O 1
ATOM 727 N N . ILE A 1 95 ? -7.680 7.246 0.487 1.00 97.19 95 ILE A N 1
ATOM 728 C CA . ILE A 1 95 ? -6.695 7.758 -0.481 1.00 97.19 95 ILE A CA 1
ATOM 729 C C . ILE A 1 95 ? -5.926 6.598 -1.120 1.00 97.19 95 ILE A C 1
ATOM 731 O O . ILE A 1 95 ? -5.760 6.580 -2.336 1.00 97.19 95 ILE A O 1
ATOM 735 N N . ALA A 1 96 ? -5.497 5.610 -0.331 1.00 96.06 96 ALA A N 1
ATOM 736 C CA . ALA A 1 96 ? -4.808 4.427 -0.838 1.00 96.06 96 ALA A CA 1
ATOM 737 C C . ALA A 1 96 ? -5.708 3.583 -1.757 1.00 96.06 96 ALA A C 1
ATOM 739 O O . ALA A 1 96 ? -5.251 3.113 -2.798 1.00 96.06 96 ALA A O 1
ATOM 740 N N . THR A 1 97 ? -6.992 3.431 -1.417 1.00 95.62 97 THR A N 1
ATOM 741 C CA . THR A 1 97 ? -7.984 2.761 -2.267 1.00 95.62 97 THR A CA 1
ATOM 742 C C . THR A 1 97 ? -8.118 3.480 -3.606 1.00 95.62 97 THR A C 1
ATOM 744 O O . THR A 1 97 ? -8.022 2.836 -4.647 1.00 95.62 97 THR A O 1
ATOM 747 N N . PHE A 1 98 ? -8.260 4.807 -3.620 1.00 94.06 98 PHE A N 1
ATOM 748 C CA . PHE A 1 98 ? -8.323 5.556 -4.879 1.00 94.06 98 PHE A CA 1
ATOM 749 C C . PHE A 1 98 ? -7.001 5.508 -5.657 1.00 94.06 98 PHE A C 1
ATOM 751 O O . PHE A 1 98 ? -7.004 5.316 -6.870 1.00 94.06 98 PHE A O 1
ATOM 758 N N . GLY A 1 99 ? -5.863 5.600 -4.968 1.00 90.69 99 GLY A N 1
ATOM 759 C CA . GLY A 1 99 ? -4.540 5.465 -5.579 1.00 90.69 99 GLY A CA 1
ATOM 760 C C . GLY A 1 99 ? -4.316 4.100 -6.235 1.00 90.69 99 GLY A C 1
ATOM 761 O O . GLY A 1 99 ? -3.600 4.010 -7.232 1.00 90.69 99 GLY A O 1
ATOM 762 N N . SER A 1 100 ? -4.973 3.044 -5.742 1.00 89.88 100 SER A N 1
ATOM 763 C CA . SER A 1 100 ? -4.868 1.698 -6.315 1.00 89.88 100 SER A CA 1
ATOM 764 C C . SER A 1 100 ? -5.404 1.595 -7.752 1.00 89.88 100 SER A C 1
ATOM 766 O O . SER A 1 100 ? -4.923 0.757 -8.518 1.00 89.88 100 SER A O 1
ATOM 768 N N . PHE A 1 101 ? -6.305 2.495 -8.174 1.00 89.50 101 PHE A N 1
ATOM 769 C CA . PHE A 1 101 ? -6.762 2.568 -9.568 1.00 89.50 101 PHE A CA 1
ATO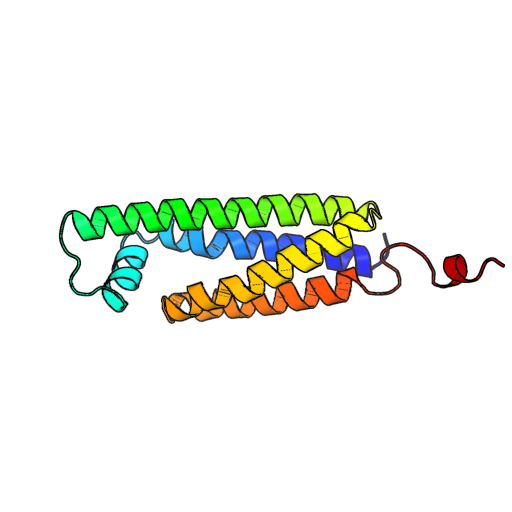M 770 C C . PHE A 1 101 ? -5.646 2.988 -10.532 1.00 89.50 101 PHE A C 1
ATOM 772 O O . PHE A 1 101 ? -5.597 2.498 -11.659 1.00 89.50 101 PHE A O 1
ATOM 779 N N . SER A 1 102 ? -4.702 3.827 -10.099 1.00 86.62 102 SER A N 1
ATOM 780 C CA . SER A 1 102 ? -3.529 4.158 -10.919 1.00 86.62 102 SER A CA 1
ATOM 781 C C . SER A 1 102 ? -2.676 2.913 -11.178 1.00 86.62 102 SER A C 1
ATOM 783 O O . SER A 1 102 ? -2.271 2.660 -12.312 1.00 86.62 102 SER A O 1
ATOM 785 N N . SER A 1 103 ? -2.475 2.077 -10.155 1.00 86.62 103 SER A N 1
ATOM 786 C CA . SER A 1 103 ? -1.782 0.790 -10.298 1.00 86.62 103 SER A CA 1
ATOM 787 C C . SER A 1 103 ? -2.564 -0.197 -11.170 1.00 86.62 103 SER A C 1
ATOM 789 O O . SER A 1 103 ? -1.966 -0.983 -11.901 1.00 86.62 103 SER A O 1
ATOM 791 N N . TRP A 1 104 ? -3.899 -0.145 -11.142 1.00 91.69 104 TRP A N 1
ATOM 792 C CA . TRP A 1 104 ? -4.761 -1.008 -11.959 1.00 91.69 104 TRP A CA 1
ATOM 793 C C . TRP A 1 104 ? -4.557 -0.771 -13.454 1.00 91.69 104 TRP A C 1
ATOM 795 O O . TRP A 1 104 ? -4.504 -1.716 -14.247 1.00 91.69 104 TRP A O 1
ATOM 805 N N . MET A 1 105 ? -4.396 0.499 -13.828 1.00 90.62 105 MET A N 1
ATOM 806 C CA . MET A 1 105 ? -4.155 0.909 -15.208 1.00 90.62 105 MET A CA 1
ATOM 807 C C . MET A 1 105 ? -2.774 0.480 -15.720 1.00 90.62 105 MET A C 1
ATOM 809 O O . MET A 1 105 ? -2.628 0.197 -16.912 1.00 90.62 105 MET A O 1
ATOM 813 N N . ALA A 1 106 ? -1.781 0.346 -14.834 1.00 88.94 106 ALA A N 1
ATOM 814 C CA . ALA A 1 106 ? -0.421 -0.027 -15.217 1.00 88.94 106 ALA A CA 1
ATOM 815 C C . ALA A 1 106 ? -0.355 -1.416 -15.876 1.00 88.94 106 ALA A C 1
ATOM 817 O O . ALA A 1 106 ? 0.316 -1.580 -16.893 1.00 88.94 106 ALA A O 1
ATOM 818 N N . GLY A 1 107 ? -1.098 -2.413 -15.380 1.00 90.19 107 GLY A N 1
ATOM 819 C CA . GLY A 1 107 ? -1.140 -3.717 -16.040 1.00 90.19 107 GLY A CA 1
ATOM 820 C C . GLY A 1 107 ? -1.819 -4.844 -15.261 1.00 90.19 107 GLY A C 1
ATOM 821 O O . GLY A 1 107 ? -1.914 -4.783 -14.036 1.00 90.19 107 GLY A O 1
ATOM 822 N N . PRO A 1 108 ? -2.243 -5.910 -15.971 1.00 92.56 108 PRO A N 1
ATOM 823 C CA . PRO A 1 108 ? -2.958 -7.038 -15.373 1.00 92.56 108 PRO A CA 1
ATOM 824 C C . PRO A 1 108 ? -2.129 -7.817 -14.349 1.00 92.56 108 PRO A C 1
ATOM 826 O O . PRO A 1 108 ? -2.688 -8.397 -13.424 1.00 92.56 108 PRO A O 1
ATOM 829 N N . ALA A 1 109 ? -0.797 -7.767 -14.451 1.00 92.19 109 ALA A N 1
ATOM 830 C CA . ALA A 1 109 ? 0.107 -8.377 -13.478 1.00 92.19 109 ALA A CA 1
ATOM 831 C C . ALA A 1 109 ? -0.099 -7.853 -12.041 1.00 92.19 109 ALA A C 1
ATOM 833 O O . ALA A 1 109 ? 0.206 -8.559 -11.085 1.00 92.19 109 ALA A O 1
ATOM 834 N N . LEU A 1 110 ? -0.633 -6.636 -11.875 1.00 93.62 110 LEU A N 1
ATOM 835 C CA . LEU A 1 110 ? -0.867 -6.026 -10.563 1.00 93.62 110 LEU A CA 1
ATOM 836 C C . LEU A 1 110 ? -2.296 -6.243 -10.038 1.00 93.62 110 LEU A C 1
ATOM 838 O O . LEU A 1 110 ? -2.548 -6.029 -8.852 1.00 93.62 110 LEU A O 1
ATOM 842 N N . HIS A 1 111 ? -3.237 -6.676 -10.889 1.00 94.94 111 HIS A N 1
ATOM 843 C CA . HIS A 1 111 ? -4.666 -6.772 -10.548 1.00 94.94 111 HIS A CA 1
ATOM 844 C C . HIS A 1 111 ? -4.950 -7.622 -9.304 1.00 94.94 111 HIS A C 1
ATOM 846 O O . HIS A 1 111 ? -5.695 -7.141 -8.448 1.00 94.94 111 HIS A O 1
ATOM 852 N N . PRO A 1 112 ? -4.356 -8.822 -9.123 1.00 95.50 112 PRO A N 1
ATOM 853 C CA . PRO A 1 112 ? -4.639 -9.640 -7.944 1.00 95.50 112 PRO A CA 1
ATOM 854 C C . PRO A 1 112 ? -4.257 -8.946 -6.631 1.00 95.50 112 PRO A C 1
ATOM 856 O O . PRO A 1 112 ? -5.031 -8.958 -5.672 1.00 95.50 112 PRO A O 1
ATOM 859 N N . VAL A 1 113 ? -3.089 -8.293 -6.599 1.00 94.88 113 VAL A N 1
ATOM 860 C CA . VAL A 1 113 ? -2.600 -7.573 -5.413 1.00 94.88 113 VAL A CA 1
ATOM 861 C C . VAL A 1 113 ? -3.484 -6.365 -5.116 1.00 94.88 113 VAL A C 1
ATOM 863 O O . VAL A 1 113 ? -3.807 -6.112 -3.956 1.00 94.88 113 VAL A O 1
ATOM 866 N N . ILE A 1 114 ? -3.924 -5.651 -6.154 1.00 94.88 114 ILE A N 1
ATOM 867 C CA . ILE A 1 114 ? -4.813 -4.493 -6.020 1.00 94.88 114 ILE A CA 1
ATOM 868 C C . ILE A 1 114 ? -6.167 -4.913 -5.451 1.00 94.88 114 ILE A C 1
ATOM 870 O O . ILE A 1 114 ? -6.583 -4.354 -4.442 1.00 94.88 114 ILE A O 1
ATOM 874 N N . ILE A 1 115 ? -6.812 -5.939 -6.020 1.00 96.19 115 ILE A N 1
ATOM 875 C CA . ILE A 1 115 ? -8.111 -6.441 -5.539 1.00 96.19 115 ILE A CA 1
ATOM 876 C C . ILE A 1 115 ? -8.016 -6.834 -4.066 1.00 96.19 115 ILE A C 1
ATOM 878 O O . ILE A 1 115 ? -8.832 -6.394 -3.255 1.00 96.19 115 ILE A O 1
ATOM 882 N N . ALA A 1 116 ? -7.000 -7.624 -3.706 1.00 97.19 116 ALA A N 1
ATOM 883 C CA . ALA A 1 116 ? -6.790 -8.044 -2.326 1.00 97.19 116 ALA A CA 1
ATOM 884 C C . ALA A 1 116 ? -6.593 -6.838 -1.391 1.00 97.19 116 ALA A C 1
ATOM 886 O O . ALA A 1 116 ? -7.236 -6.749 -0.346 1.00 97.19 116 ALA A O 1
ATOM 887 N N . THR A 1 117 ? -5.757 -5.878 -1.789 1.00 97.12 117 THR A N 1
ATOM 888 C CA . THR A 1 117 ? -5.475 -4.665 -1.008 1.00 97.12 117 THR A CA 1
ATOM 889 C C . THR A 1 117 ? -6.733 -3.819 -0.806 1.00 97.12 117 THR A C 1
ATOM 891 O O . THR A 1 117 ? -7.021 -3.423 0.323 1.00 97.12 117 THR A O 1
ATOM 894 N N . THR A 1 118 ? -7.527 -3.601 -1.858 1.00 96.56 118 THR A N 1
ATOM 895 C CA . THR A 1 118 ? -8.779 -2.834 -1.793 1.00 96.56 118 THR A CA 1
ATOM 896 C C . THR A 1 118 ? -9.806 -3.498 -0.881 1.00 96.56 118 THR A C 1
ATOM 898 O O . THR A 1 118 ? -10.413 -2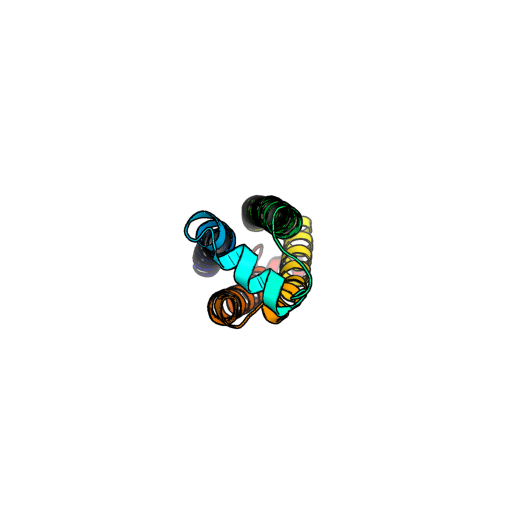.824 -0.050 1.00 96.56 118 THR A O 1
ATOM 901 N N . ILE A 1 119 ? -9.983 -4.821 -0.969 1.00 97.88 119 ILE A N 1
ATOM 902 C CA . ILE A 1 119 ? -10.884 -5.552 -0.064 1.00 97.88 119 ILE A CA 1
ATOM 903 C C . ILE A 1 119 ? -10.448 -5.340 1.392 1.00 97.88 119 ILE A C 1
ATOM 905 O O . ILE A 1 119 ? -11.272 -5.014 2.248 1.00 97.88 119 ILE A O 1
ATOM 909 N N . ILE A 1 120 ? -9.150 -5.463 1.673 1.00 98.12 120 ILE A N 1
ATOM 910 C CA . ILE A 1 120 ? -8.604 -5.283 3.020 1.00 98.12 120 ILE A CA 1
ATOM 911 C C . ILE A 1 120 ? -8.746 -3.834 3.516 1.00 98.12 120 ILE A C 1
ATOM 913 O O . ILE A 1 120 ? -9.053 -3.635 4.694 1.00 98.12 120 ILE A O 1
ATOM 917 N N . HIS A 1 121 ? -8.599 -2.822 2.649 1.00 98.06 121 HIS A N 1
ATOM 918 C CA . HIS A 1 121 ? -8.895 -1.423 2.997 1.00 98.06 121 HIS A CA 1
ATOM 919 C C . HIS A 1 121 ? -10.324 -1.269 3.508 1.00 98.06 121 HIS A C 1
ATOM 921 O O . HIS A 1 121 ? -10.535 -0.724 4.593 1.00 98.06 121 HIS A O 1
ATOM 927 N N . LEU A 1 122 ? -11.297 -1.787 2.757 1.00 97.31 122 LEU A N 1
ATOM 928 C CA . LEU A 1 122 ? -12.713 -1.685 3.103 1.00 97.31 122 LEU A CA 1
ATOM 929 C C . LEU A 1 122 ? -13.025 -2.422 4.409 1.00 97.31 122 LEU A C 1
ATOM 931 O O . LEU A 1 122 ? -13.697 -1.870 5.282 1.00 97.31 122 LEU A O 1
ATOM 935 N N 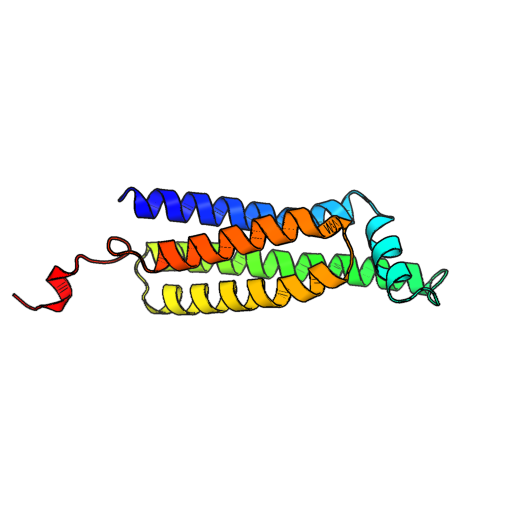. VAL A 1 123 ? -12.483 -3.631 4.586 1.00 97.25 123 VAL A N 1
ATOM 936 C CA . VAL A 1 123 ? -12.629 -4.395 5.833 1.00 97.25 123 VAL A CA 1
ATOM 937 C C . VAL A 1 123 ? -12.056 -3.615 7.018 1.00 97.25 123 VAL A C 1
ATOM 939 O O . VAL A 1 123 ? -12.718 -3.514 8.049 1.00 97.25 123 VAL A O 1
ATOM 942 N N . LEU A 1 124 ? -10.869 -3.013 6.891 1.00 96.50 124 LEU A N 1
ATOM 943 C CA . LEU A 1 124 ? -10.289 -2.200 7.963 1.00 96.50 124 LEU A CA 1
ATOM 944 C C . LEU A 1 124 ? -11.128 -0.976 8.291 1.00 96.50 124 LEU A C 1
ATOM 946 O O . LEU A 1 124 ? -11.299 -0.691 9.473 1.00 96.50 124 LEU A O 1
ATOM 950 N N . ILE A 1 125 ? -11.670 -0.282 7.287 1.00 96.00 125 ILE A N 1
ATOM 951 C CA . ILE A 1 125 ? -12.576 0.850 7.511 1.00 96.00 125 ILE A CA 1
ATOM 952 C C . ILE A 1 125 ? -13.790 0.380 8.320 1.00 96.00 125 ILE A C 1
ATOM 954 O O . ILE A 1 125 ? -14.096 0.974 9.351 1.00 96.00 125 ILE A O 1
ATOM 958 N N . VAL A 1 126 ? -14.435 -0.724 7.935 1.00 94.75 126 VAL A N 1
ATOM 959 C CA . VAL A 1 126 ? -15.576 -1.271 8.688 1.00 94.75 126 VAL A CA 1
ATOM 960 C C . VAL A 1 126 ? -15.172 -1.627 10.123 1.00 94.75 126 VAL A C 1
ATOM 962 O O . VAL A 1 126 ? -15.804 -1.168 11.077 1.00 94.75 126 VAL A O 1
ATOM 965 N N . LEU A 1 127 ? -14.088 -2.388 10.305 1.00 93.31 127 LEU A N 1
ATOM 966 C CA . LEU A 1 127 ? -13.606 -2.807 11.627 1.00 93.31 127 LEU A CA 1
ATOM 967 C C . LEU A 1 127 ? -13.261 -1.619 12.529 1.00 93.31 127 LEU A C 1
ATOM 969 O O . LEU A 1 127 ? -13.555 -1.653 13.727 1.00 93.31 127 LEU A O 1
ATOM 973 N N . LEU A 1 128 ? -12.669 -0.570 11.956 1.00 93.19 128 LEU A N 1
ATOM 974 C CA . LEU A 1 128 ? -12.281 0.652 12.652 1.00 93.19 128 LEU A CA 1
ATOM 975 C C . LEU A 1 128 ? -13.484 1.384 13.242 1.00 93.19 128 LEU A C 1
ATOM 977 O O . LEU A 1 128 ? -13.320 2.083 14.243 1.00 93.19 128 LEU A O 1
ATOM 981 N N . TRP A 1 129 ? -14.673 1.229 12.655 1.00 91.75 129 TRP A N 1
ATOM 982 C CA . TRP A 1 129 ? -15.906 1.902 13.067 1.00 91.75 129 TRP A CA 1
ATOM 983 C C . TRP A 1 129 ? -16.902 1.012 13.828 1.00 91.75 129 TRP A C 1
ATOM 985 O O . TRP A 1 129 ? -17.853 1.544 14.396 1.00 91.75 129 TRP A O 1
ATOM 995 N N . LEU A 1 130 ? -16.652 -0.299 13.957 1.00 87.06 130 LEU A N 1
ATOM 996 C CA . LEU A 1 130 ? -17.507 -1.198 14.743 1.00 87.06 130 LEU A CA 1
ATOM 997 C C . LEU A 1 130 ? -17.566 -0.832 16.246 1.00 87.06 130 LEU A C 1
ATOM 999 O O . LEU A 1 130 ? -16.530 -0.533 16.860 1.00 87.06 130 LEU A O 1
ATOM 1003 N N . 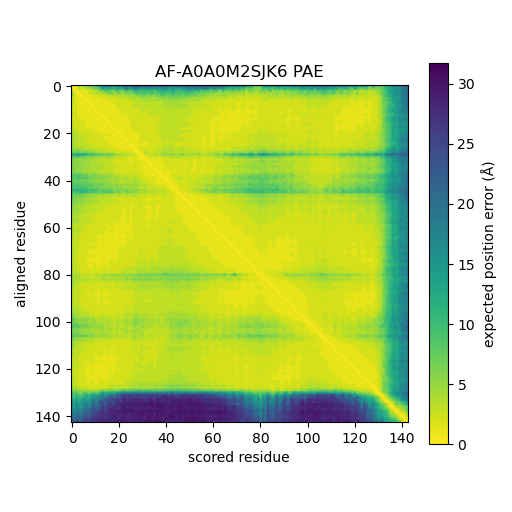PRO A 1 131 ? -18.751 -0.935 16.885 1.00 64.31 131 PRO A N 1
ATOM 1004 C CA . PRO A 1 131 ? -18.896 -0.770 18.329 1.00 64.31 131 PRO A CA 1
ATOM 1005 C C . PRO A 1 131 ? -18.103 -1.863 19.063 1.00 64.31 131 PRO A C 1
ATOM 1007 O O . PRO A 1 131 ? -18.181 -3.044 18.737 1.00 64.31 131 PRO A O 1
ATOM 1010 N N . GLY A 1 132 ? -17.266 -1.462 20.021 1.00 63.12 132 GLY A N 1
ATOM 1011 C CA . GLY A 1 132 ? -16.262 -2.326 20.664 1.00 63.12 132 GLY A CA 1
ATOM 1012 C C . GLY A 1 132 ? -14.817 -1.915 20.359 1.00 63.12 132 GLY A C 1
ATOM 1013 O O . GLY A 1 132 ? -13.924 -2.173 21.167 1.00 63.12 132 GLY A O 1
ATOM 1014 N N . HIS A 1 133 ? -14.593 -1.161 19.279 1.00 55.03 133 HIS A N 1
ATOM 1015 C CA . HIS A 1 133 ? -13.393 -0.343 19.106 1.00 55.03 133 HIS A CA 1
ATOM 1016 C C . HIS A 1 133 ? -13.595 1.031 19.757 1.00 55.03 133 HIS A C 1
ATOM 1018 O O . HIS A 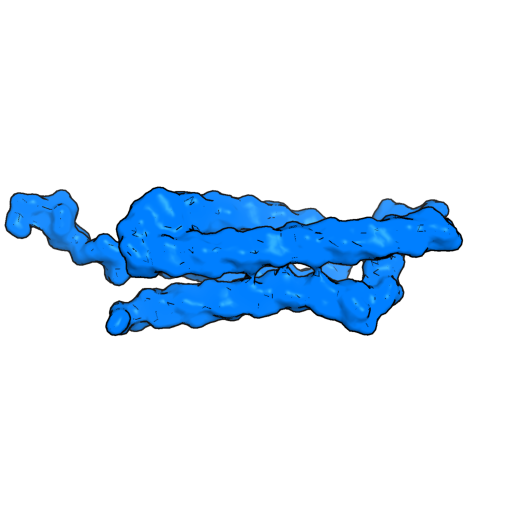1 133 ? -13.896 2.022 19.094 1.00 55.03 133 HIS A O 1
ATOM 1024 N N . GLY A 1 134 ? -13.417 1.096 21.082 1.00 47.62 134 GLY A N 1
ATOM 1025 C CA . GLY A 1 134 ? -13.195 2.375 21.770 1.00 47.62 134 GLY A CA 1
ATOM 1026 C C . GLY A 1 134 ? -14.263 2.885 22.741 1.00 47.62 134 GLY A C 1
ATOM 1027 O O . GLY A 1 134 ? -14.181 4.050 23.105 1.00 47.62 134 GLY A O 1
ATOM 1028 N N . GLY A 1 135 ? -15.182 2.054 23.226 1.00 44.97 135 GLY A N 1
ATOM 1029 C CA . GLY A 1 135 ? -16.161 2.449 24.250 1.00 44.97 135 GLY A CA 1
ATOM 1030 C C . GLY A 1 135 ? -17.486 1.745 24.021 1.00 44.97 135 GLY A C 1
ATOM 1031 O O . GLY A 1 135 ? -17.824 1.436 22.877 1.00 44.97 135 GLY A O 1
ATOM 1032 N N . SER A 1 136 ? -18.188 1.424 25.102 1.00 46.47 136 SER A N 1
ATOM 1033 C CA . SER A 1 136 ? -19.551 0.918 24.992 1.00 46.47 136 SER A CA 1
ATOM 1034 C C . SER A 1 136 ? -20.459 2.075 24.558 1.00 46.47 136 SER A C 1
ATOM 1036 O O . SER A 1 136 ? -20.184 3.237 24.851 1.00 46.47 136 SER A O 1
ATOM 1038 N N . PHE A 1 137 ? -21.562 1.773 23.879 1.00 50.53 137 PHE A N 1
ATOM 1039 C CA . PHE A 1 137 ? -22.594 2.768 23.567 1.00 50.53 137 PHE A CA 1
ATOM 1040 C C . PHE A 1 137 ? -23.220 3.383 24.845 1.00 50.53 137 PHE A C 1
ATOM 1042 O O . PHE A 1 137 ? -23.907 4.394 24.760 1.00 50.53 137 PHE A O 1
ATOM 1049 N N . GLN A 1 138 ? -22.960 2.817 26.035 1.00 50.28 138 GLN A N 1
ATOM 1050 C CA . GLN A 1 138 ? -23.428 3.355 27.319 1.00 50.28 138 GLN A CA 1
ATOM 1051 C C . GLN A 1 138 ? -22.689 4.633 27.743 1.00 50.28 138 GLN A C 1
ATOM 1053 O O . GLN A 1 138 ? -23.303 5.483 28.379 1.00 50.28 138 GLN A O 1
ATOM 1058 N N . ASP A 1 139 ? -21.446 4.854 27.301 1.00 51.81 139 ASP A N 1
ATOM 1059 C CA . ASP A 1 139 ? -20.685 6.062 27.670 1.00 51.81 139 ASP A CA 1
ATOM 1060 C C . ASP A 1 139 ? -21.216 7.339 26.977 1.00 51.81 139 ASP A C 1
ATOM 1062 O O . ASP A 1 139 ? -20.852 8.452 27.351 1.00 51.81 139 ASP A O 1
ATOM 1066 N N . ALA A 1 140 ? -22.081 7.202 25.963 1.00 49.91 140 ALA A N 1
ATOM 1067 C CA . ALA A 1 140 ? -22.697 8.322 25.246 1.00 49.91 140 ALA A CA 1
ATOM 1068 C C . ALA A 1 140 ? -24.013 8.814 25.878 1.00 49.91 140 ALA A C 1
ATOM 1070 O O . ALA A 1 140 ? -24.496 9.878 25.499 1.00 49.91 140 ALA A O 1
ATOM 1071 N N . ASN A 1 141 ? -24.576 8.069 26.838 1.00 43.84 141 ASN A N 1
ATOM 1072 C CA . ASN A 1 141 ? -25.887 8.366 27.426 1.00 43.84 141 ASN A CA 1
ATOM 1073 C C . ASN A 1 141 ?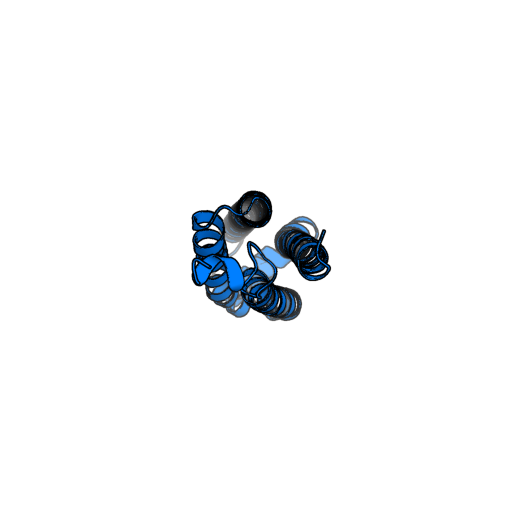 -25.840 8.900 28.864 1.00 43.84 141 ASN A C 1
ATOM 1075 O O . ASN A 1 141 ? -26.905 9.109 29.437 1.00 43.84 141 ASN A O 1
ATOM 1079 N N . GLY A 1 142 ? -24.653 9.146 29.434 1.00 43.44 142 GLY A N 1
ATOM 1080 C CA . GLY A 1 142 ? -24.503 9.901 30.685 1.00 43.44 142 GLY A CA 1
ATOM 1081 C C . GLY A 1 142 ? -25.426 9.456 31.826 1.00 43.44 142 GLY A C 1
ATOM 1082 O O . GLY A 1 142 ? -25.977 10.309 32.521 1.00 43.44 142 GLY A O 1
ATOM 1083 N N . LYS A 1 143 ? -25.627 8.144 31.987 1.00 40.00 143 LYS A N 1
ATOM 1084 C CA . LYS A 1 143 ? -26.250 7.554 33.174 1.00 40.00 143 LYS A CA 1
ATOM 1085 C C . LYS A 1 143 ? -25.229 6.705 33.903 1.00 40.00 143 LYS A C 1
ATOM 1087 O O . LYS A 1 143 ? -24.556 5.914 33.206 1.00 40.00 143 LYS A O 1
#

Secondary structure (DSSP, 8-state):
--HHHHHHHHHHHHHHHHHHHHHHHHHH-HHHHHHHHHHH-TT--HHHHHHHHHHHHHHHHHHHHHHHHHHHHHHHHHHTT-HHHHHHHHHHHHHHHHHHHHHHHH-GGGHHHHHHHHHHHHHHHHHHHSTTSS--GGGGS--

Organism: NCBI:txid1432562

Mean predicted aligned error: 5.5 Å

Sequence (143 aa):
MPASSRLFIITALVLILLYALVPLMLLADSSLAETLIMKNRPELSGSELQFAAVAVKIFTTAIHLLFMGLTAWLSIMAVRRRKWARIALTAVLSIATFGSFSSWMAGPALHPVIIATTIIHLVLIVLLWLPGHGGSFQDANGK

Foldseek 3Di:
DPPLLVVLVVLLVVLLVLLVVVLVVCVVDVCLLLVLCCVVCVVDDDPRSNVSSVVCSVVSVVVSVVLSVLSVVLSVVLLVQDPVSLVVLLVSLVVVLVVLVVVVSSDPVCVVSNVVSNVSSVVSNVSSPDQVSHDHPVVVVPD

Radius of gyration: 18.58 Å; Cα contacts (8 Å, |Δi|>4): 118; chains: 1; bounding box: 45×22×61 Å